Protein AF-A0A662S8I8-F1 (afdb_monomer_lite)

Secondary structure (DSSP, 8-state):
--HHHHHHHHHHHHHSPPPTT-EEEE--TTSSS-EEEEEEEEEEETTTTEEEEEEEESSSTT-EEEEEGGGEEE--GGGGGSSSSSS--

Structure (mmCIF, N/CA/C/O backbone):
data_AF-A0A662S8I8-F1
#
_entry.id   AF-A0A662S8I8-F1
#
loop_
_atom_site.group_PDB
_atom_site.id
_atom_site.type_symbol
_atom_site.label_atom_id
_atom_site.label_alt_id
_atom_site.label_comp_id
_atom_site.label_asym_id
_atom_site.label_entity_id
_atom_site.label_seq_id
_atom_site.pdbx_PDB_ins_code
_atom_site.Cartn_x
_atom_site.Cartn_y
_atom_site.Cartn_z
_atom_site.occupancy
_atom_site.B_iso_or_equiv
_atom_site.auth_seq_id
_atom_site.auth_comp_id
_atom_site.auth_asym_id
_atom_site.auth_atom_id
_atom_site.pdbx_PDB_model_num
ATOM 1 N N . MET A 1 1 ? -13.510 21.527 2.365 1.00 56.91 1 MET A N 1
ATOM 2 C CA . MET A 1 1 ? -13.791 20.192 2.940 1.00 56.91 1 MET A CA 1
ATOM 3 C C . MET A 1 1 ? -14.253 20.337 4.381 1.00 56.91 1 MET A C 1
ATOM 5 O O . MET A 1 1 ? -13.507 20.889 5.193 1.00 56.91 1 MET A O 1
ATOM 9 N N . ARG A 1 2 ? -15.483 19.910 4.683 1.00 68.62 2 ARG A N 1
ATOM 10 C CA . ARG A 1 2 ? -16.069 20.002 6.034 1.00 68.62 2 ARG A CA 1
ATOM 11 C C . ARG A 1 2 ? -15.411 18.972 6.962 1.00 68.62 2 ARG A C 1
ATOM 13 O O . ARG A 1 2 ? -14.785 18.016 6.508 1.00 68.62 2 ARG A O 1
ATOM 20 N N . LYS A 1 3 ? -15.498 19.191 8.276 1.00 67.44 3 LYS A N 1
ATOM 21 C CA . LYS A 1 3 ? -14.824 18.369 9.302 1.00 67.44 3 LYS A CA 1
ATOM 22 C C . LYS A 1 3 ? -15.258 16.892 9.242 1.00 67.44 3 LYS A C 1
ATOM 24 O O . LYS A 1 3 ? -14.413 16.013 9.369 1.00 67.44 3 LYS A O 1
ATOM 29 N N . GLU A 1 4 ? -16.530 16.651 8.932 1.00 67.50 4 GLU A N 1
ATOM 30 C CA . GLU A 1 4 ? -17.139 15.318 8.809 1.00 67.50 4 GLU A CA 1
ATOM 31 C C . GLU A 1 4 ? -16.621 14.529 7.594 1.00 67.50 4 GLU A C 1
ATOM 33 O O . GLU A 1 4 ? -16.283 13.357 7.723 1.00 67.50 4 GLU A O 1
ATOM 38 N N . GLU A 1 5 ? -16.437 15.168 6.431 1.00 59.56 5 GLU A N 1
ATOM 39 C CA . GLU A 1 5 ? -15.878 14.511 5.232 1.00 59.56 5 GLU A CA 1
ATOM 40 C C . GLU A 1 5 ? -14.456 13.990 5.475 1.00 59.56 5 GLU A C 1
ATOM 42 O O . GLU A 1 5 ? -14.082 12.919 4.997 1.00 59.56 5 GLU A O 1
ATOM 47 N N . LYS A 1 6 ? -13.654 14.724 6.260 1.00 60.59 6 LYS A N 1
ATOM 48 C CA . LYS A 1 6 ? -12.304 14.291 6.656 1.00 60.59 6 LYS A CA 1
ATOM 49 C C . LYS A 1 6 ? -12.337 13.048 7.540 1.00 60.59 6 LYS A C 1
ATOM 51 O O . LYS A 1 6 ? -11.448 12.207 7.424 1.00 60.59 6 LYS A O 1
ATOM 56 N N . GLU A 1 7 ? -13.314 12.938 8.435 1.00 64.38 7 GLU A N 1
ATOM 57 C CA . GLU A 1 7 ? -13.459 11.773 9.311 1.00 64.38 7 GLU A CA 1
ATOM 58 C C . GLU A 1 7 ? -13.990 10.558 8.562 1.00 64.38 7 GLU A C 1
ATOM 60 O O . GLU A 1 7 ? -13.445 9.471 8.742 1.00 64.38 7 GLU A O 1
ATOM 65 N N . VAL A 1 8 ? -14.958 10.745 7.662 1.00 61.69 8 VAL A N 1
ATOM 66 C CA . VAL A 1 8 ? -15.473 9.675 6.798 1.00 61.69 8 VAL A CA 1
ATOM 67 C C . VAL A 1 8 ? -14.381 9.159 5.861 1.00 61.69 8 VAL A C 1
ATOM 69 O O . VAL A 1 8 ? -14.174 7.950 5.806 1.00 61.69 8 VAL A O 1
ATOM 72 N N . LYS A 1 9 ? -13.600 10.039 5.215 1.00 60.16 9 LYS A N 1
ATOM 73 C CA . LYS A 1 9 ? -12.457 9.634 4.372 1.00 60.16 9 LYS A CA 1
ATOM 74 C C . LYS A 1 9 ? -11.428 8.829 5.180 1.00 60.16 9 LYS A C 1
ATOM 76 O O . LYS A 1 9 ? -11.050 7.736 4.780 1.00 60.16 9 LYS A O 1
ATOM 81 N N . ARG A 1 10 ? -11.090 9.281 6.396 1.00 60.38 10 ARG A N 1
ATOM 82 C CA . ARG A 1 10 ? -10.205 8.544 7.324 1.00 60.38 10 ARG A CA 1
ATOM 83 C C . ARG A 1 10 ? -10.776 7.205 7.801 1.00 60.38 10 ARG A C 1
ATOM 85 O O . ARG A 1 10 ? -10.003 6.307 8.133 1.00 60.38 10 ARG A O 1
ATOM 92 N N . LEU A 1 11 ? -12.095 7.087 7.932 1.00 61.34 11 LEU A N 1
ATOM 93 C CA . LEU A 1 11 ? -12.781 5.849 8.311 1.00 61.34 11 LEU A CA 1
ATOM 94 C C . LEU A 1 11 ? -12.802 4.859 7.149 1.00 61.34 11 LEU A C 1
ATOM 96 O O . LEU A 1 11 ? -12.490 3.691 7.359 1.00 61.34 11 LEU A O 1
ATOM 100 N N . ILE A 1 12 ? -13.077 5.333 5.935 1.00 62.16 12 ILE A N 1
ATOM 101 C CA . ILE A 1 12 ? -12.983 4.553 4.699 1.00 62.16 12 ILE A CA 1
ATOM 102 C C . ILE A 1 12 ? -11.554 4.025 4.524 1.00 62.16 12 ILE A C 1
ATOM 104 O O . ILE A 1 12 ? -11.384 2.820 4.371 1.00 62.16 12 ILE A O 1
ATOM 108 N N . ASP A 1 13 ? -10.537 4.872 4.708 1.00 58.56 13 ASP A N 1
ATOM 109 C CA . ASP A 1 13 ? -9.118 4.483 4.641 1.00 58.56 13 ASP A CA 1
ATOM 110 C C . ASP A 1 13 ? -8.722 3.419 5.684 1.00 58.56 13 ASP A C 1
ATOM 112 O O . ASP A 1 13 ? -7.762 2.664 5.500 1.00 58.56 13 ASP A O 1
ATOM 116 N N . LYS A 1 14 ? -9.437 3.358 6.815 1.00 61.44 14 LYS A N 1
ATOM 117 C CA . LYS A 1 14 ? -9.220 2.351 7.867 1.00 61.44 14 LYS A CA 1
ATOM 118 C C . LYS A 1 14 ? -9.996 1.059 7.625 1.00 61.44 14 LYS A C 1
ATOM 120 O O . LYS A 1 14 ? -9.520 -0.001 8.030 1.00 61.44 14 LYS A O 1
ATOM 125 N N . LEU A 1 15 ? -11.187 1.144 7.038 1.00 64.69 15 LEU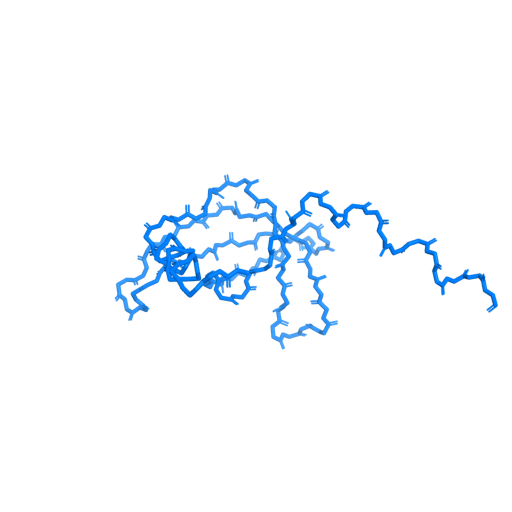 A N 1
ATOM 126 C CA . LEU A 1 15 ? -12.135 0.032 6.958 1.00 64.69 15 LEU A CA 1
ATOM 127 C C . LEU A 1 15 ? -12.076 -0.702 5.617 1.00 64.69 15 LEU A C 1
ATOM 129 O O . LEU A 1 15 ? -12.198 -1.927 5.607 1.00 64.69 15 LEU A O 1
ATOM 133 N N . LEU A 1 16 ? -11.849 0.006 4.509 1.00 74.69 16 LEU A N 1
ATOM 134 C CA . LEU A 1 16 ? -11.851 -0.578 3.172 1.00 74.69 16 LEU A CA 1
ATOM 135 C C . LEU A 1 16 ? -10.424 -0.694 2.622 1.00 74.69 16 LEU A C 1
ATOM 137 O O . LEU A 1 16 ? -9.739 0.316 2.456 1.00 74.69 16 LEU A O 1
ATOM 141 N N . PRO A 1 17 ? -9.944 -1.916 2.333 1.00 83.69 17 PRO A N 1
ATOM 142 C CA . PRO A 1 17 ? -8.638 -2.084 1.725 1.00 83.69 17 PRO A CA 1
ATOM 143 C C . PRO A 1 17 ? -8.624 -1.557 0.290 1.00 83.69 17 PRO A C 1
ATOM 145 O O . PRO A 1 17 ? -9.549 -1.823 -0.483 1.00 83.69 17 PRO A O 1
ATOM 148 N N . LEU A 1 18 ? -7.520 -0.924 -0.105 1.00 84.19 18 LEU A N 1
ATOM 149 C CA . LEU A 1 18 ? -7.280 -0.540 -1.497 1.00 84.19 18 LEU A CA 1
ATOM 150 C C . LEU A 1 18 ? -7.203 -1.775 -2.402 1.00 84.19 18 LEU A C 1
ATOM 152 O O . LEU A 1 18 ? -6.632 -2.791 -1.978 1.00 84.19 18 LEU A O 1
AT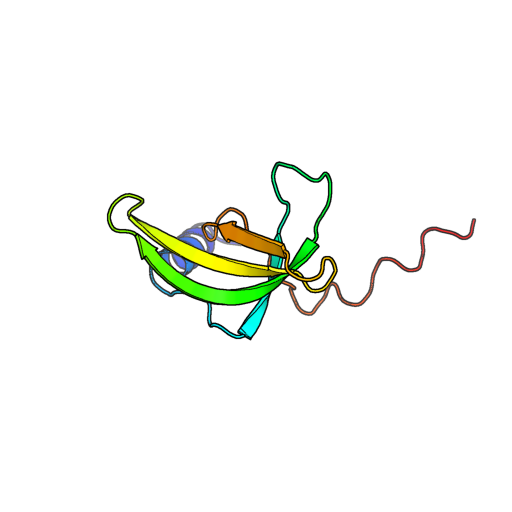OM 156 N N . PRO A 1 19 ? -7.801 -1.744 -3.604 1.00 87.19 19 PRO A N 1
ATOM 157 C CA . PRO A 1 19 ? -7.818 -2.891 -4.501 1.00 87.19 19 PRO A CA 1
ATOM 158 C C . PRO A 1 19 ? -6.412 -3.246 -4.999 1.00 87.19 19 PRO A C 1
ATOM 160 O O . PRO A 1 19 ? -5.561 -2.382 -5.196 1.00 87.19 19 PRO A O 1
ATOM 163 N N . VAL A 1 20 ? -6.181 -4.545 -5.197 1.00 90.12 20 VAL A N 1
ATOM 164 C CA . VAL A 1 20 ? -5.029 -5.037 -5.968 1.00 90.12 20 VAL A CA 1
ATOM 165 C C . VAL A 1 20 ? -5.220 -4.592 -7.421 1.00 90.12 20 VAL A C 1
ATOM 167 O O . VAL A 1 20 ? -6.352 -4.597 -7.903 1.00 90.12 20 VAL A O 1
ATOM 170 N N . GLY A 1 21 ? -4.146 -4.177 -8.087 1.00 89.44 21 GLY A N 1
ATOM 171 C CA . GLY A 1 21 ? -4.186 -3.569 -9.420 1.00 89.44 21 GLY A CA 1
ATOM 172 C C . GLY A 1 21 ? -4.282 -2.042 -9.421 1.00 89.44 21 GLY A C 1
ATOM 173 O O . GLY A 1 21 ? -4.195 -1.423 -10.474 1.00 89.44 21 GLY A O 1
ATOM 174 N N . MET A 1 22 ? -4.466 -1.409 -8.257 1.00 88.06 22 MET A N 1
ATOM 175 C CA . MET A 1 22 ? -4.487 0.051 -8.166 1.00 88.06 22 MET A CA 1
ATOM 176 C C . MET A 1 22 ? -3.076 0.627 -8.298 1.00 88.06 22 MET A C 1
ATOM 178 O O . MET A 1 22 ? -2.162 0.217 -7.575 1.00 88.06 22 MET A O 1
ATOM 182 N N . GLU A 1 23 ? -2.934 1.616 -9.179 1.00 90.00 23 GLU A N 1
ATOM 183 C CA . GLU A 1 23 ? -1.717 2.412 -9.314 1.00 90.00 23 GLU A CA 1
ATOM 184 C C . GLU A 1 23 ? -1.622 3.471 -8.219 1.00 90.00 23 GLU A C 1
ATOM 186 O O . GLU A 1 23 ? -2.602 4.132 -7.865 1.00 90.00 23 GLU A O 1
ATOM 191 N N . VAL A 1 24 ? -0.418 3.635 -7.682 1.00 86.62 24 VAL A N 1
ATOM 192 C CA . VAL A 1 24 ? -0.133 4.529 -6.567 1.00 86.62 24 VAL A CA 1
ATOM 193 C C . VAL A 1 24 ? 1.255 5.147 -6.691 1.00 86.62 24 VAL A C 1
ATOM 195 O O . VAL A 1 24 ? 2.156 4.574 -7.304 1.00 86.62 24 VAL A O 1
ATOM 198 N N . TYR A 1 25 ? 1.446 6.287 -6.034 1.00 87.25 25 TYR A N 1
ATOM 199 C CA . TYR A 1 25 ? 2.761 6.854 -5.776 1.00 87.25 25 TYR A CA 1
ATOM 200 C C . TYR A 1 25 ? 3.153 6.635 -4.322 1.00 87.25 25 TYR A C 1
ATOM 202 O O . TYR A 1 25 ? 2.374 6.867 -3.395 1.00 87.25 25 TYR A O 1
ATOM 210 N N . VAL A 1 26 ? 4.390 6.204 -4.116 1.00 84.31 26 VAL A N 1
ATOM 211 C CA . VAL A 1 26 ? 4.960 5.994 -2.786 1.00 84.31 26 VAL A CA 1
ATOM 212 C C . VAL A 1 26 ? 6.280 6.731 -2.719 1.00 84.31 26 VAL A C 1
ATOM 214 O O . VAL A 1 26 ? 7.075 6.648 -3.648 1.00 84.31 26 VAL A O 1
ATOM 217 N N . GLU A 1 27 ? 6.518 7.420 -1.613 1.00 85.06 27 GLU A N 1
ATOM 218 C CA . GLU A 1 27 ? 7.819 7.990 -1.274 1.00 85.06 27 GLU A CA 1
ATOM 219 C C . GLU A 1 27 ? 8.514 7.018 -0.307 1.00 85.06 27 GLU A C 1
ATOM 221 O O . GLU A 1 27 ? 8.096 6.889 0.850 1.00 85.06 27 GLU A O 1
ATOM 226 N N . PRO A 1 28 ? 9.487 6.214 -0.770 1.00 77.50 28 PRO A N 1
ATOM 227 C CA . PRO A 1 28 ? 10.177 5.263 0.087 1.00 77.50 28 PRO A CA 1
ATOM 228 C C . PRO A 1 28 ? 11.214 5.972 0.962 1.00 77.50 28 PRO A C 1
ATOM 230 O O . PRO A 1 28 ? 11.943 6.827 0.486 1.00 77.50 28 PRO A O 1
ATOM 233 N N . ASP A 1 29 ? 11.396 5.532 2.209 1.00 79.25 29 ASP A N 1
ATOM 234 C CA . ASP A 1 29 ? 12.319 6.197 3.152 1.00 79.25 29 ASP A CA 1
ATOM 235 C C . ASP A 1 29 ? 13.796 6.216 2.696 1.00 79.25 29 ASP A C 1
ATOM 237 O O . ASP A 1 29 ? 14.596 6.993 3.208 1.00 79.25 29 ASP A O 1
ATOM 241 N N . PHE A 1 30 ? 14.177 5.345 1.757 1.00 77.50 30 PHE A N 1
ATOM 242 C CA . PHE A 1 30 ? 15.542 5.231 1.228 1.00 77.50 30 PHE A CA 1
ATOM 243 C C . PHE A 1 30 ? 15.759 6.024 -0.073 1.00 77.50 30 PHE A C 1
ATOM 245 O O . PHE A 1 30 ? 16.862 5.998 -0.617 1.00 77.50 30 PHE A O 1
ATOM 252 N N . PHE A 1 31 ? 14.727 6.689 -0.601 1.00 74.19 31 PHE A N 1
ATOM 253 C CA . PHE A 1 31 ? 14.791 7.419 -1.862 1.00 74.19 31 PHE A CA 1
ATOM 254 C C . PHE A 1 31 ? 14.068 8.761 -1.736 1.00 74.19 31 PHE A C 1
ATOM 256 O O . PHE A 1 31 ? 12.898 8.815 -1.374 1.00 74.19 31 PHE A O 1
ATOM 263 N N . GLN A 1 32 ? 14.756 9.855 -2.062 1.00 79.31 32 GLN A N 1
ATOM 264 C CA . GLN A 1 32 ? 14.121 11.169 -2.139 1.00 79.31 32 GLN A CA 1
ATOM 265 C C . GLN A 1 32 ? 13.375 11.293 -3.467 1.00 79.31 32 GLN A C 1
ATOM 267 O O . GLN A 1 32 ? 13.953 11.658 -4.488 1.00 79.31 32 GLN A O 1
ATOM 272 N N . GLY A 1 33 ? 12.086 10.964 -3.446 1.00 82.38 33 GLY A N 1
ATOM 273 C CA . GLY A 1 33 ? 11.206 11.108 -4.596 1.00 82.38 33 GLY A CA 1
ATOM 274 C C . GLY A 1 33 ? 10.022 10.150 -4.568 1.00 82.38 33 GLY A C 1
ATOM 275 O O . GLY A 1 33 ? 9.991 9.164 -3.832 1.00 82.38 33 GLY A O 1
ATOM 276 N N . TRP A 1 34 ? 9.038 10.452 -5.409 1.00 85.12 34 TRP A N 1
ATOM 277 C CA . TRP A 1 34 ? 7.867 9.607 -5.595 1.00 85.12 34 TRP A CA 1
ATOM 278 C C . TRP A 1 34 ? 8.166 8.553 -6.648 1.00 85.12 34 TRP A C 1
ATOM 280 O O . TRP A 1 34 ? 8.549 8.882 -7.768 1.00 85.12 34 TRP A O 1
ATOM 290 N N . LEU A 1 35 ? 7.962 7.292 -6.287 1.00 86.88 35 LEU A N 1
ATOM 291 C CA . LEU A 1 35 ? 8.038 6.174 -7.212 1.00 86.88 35 LEU A CA 1
ATOM 292 C C . LEU A 1 35 ? 6.632 5.690 -7.537 1.00 86.88 35 LEU A C 1
ATOM 294 O O . LEU A 1 35 ? 5.798 5.539 -6.634 1.00 86.88 35 LEU A O 1
ATOM 298 N N . ARG A 1 36 ? 6.383 5.425 -8.820 1.00 89.69 36 ARG A N 1
ATOM 299 C CA . ARG A 1 36 ? 5.124 4.835 -9.265 1.00 89.69 36 ARG A CA 1
ATOM 300 C C . ARG A 1 36 ? 5.157 3.330 -9.038 1.00 89.69 36 ARG A C 1
ATOM 302 O O . ARG A 1 36 ? 6.145 2.652 -9.330 1.00 89.69 36 ARG A O 1
ATOM 309 N N . GLY A 1 37 ? 4.062 2.792 -8.522 1.00 90.56 37 GLY A N 1
ATOM 310 C CA . GLY A 1 37 ? 3.910 1.358 -8.349 1.00 90.56 37 GLY A CA 1
ATOM 311 C C . GLY A 1 37 ? 2.465 0.898 -8.372 1.00 90.56 37 GLY A C 1
ATOM 312 O O . GLY A 1 37 ? 1.529 1.690 -8.353 1.00 90.56 37 GLY A O 1
ATOM 313 N N . GLU A 1 38 ? 2.303 -0.416 -8.393 1.00 91.38 38 GLU A N 1
ATOM 314 C CA . GLU A 1 38 ? 1.013 -1.091 -8.407 1.00 91.38 38 GLU A CA 1
ATOM 315 C C . GLU A 1 38 ? 0.863 -1.946 -7.149 1.00 91.38 38 GLU A C 1
ATOM 317 O O . GLU A 1 38 ? 1.790 -2.656 -6.733 1.00 91.38 38 GLU A O 1
ATOM 322 N N . ILE A 1 39 ? -0.316 -1.897 -6.528 1.00 92.00 39 ILE A N 1
ATOM 323 C CA . ILE A 1 39 ? -0.646 -2.785 -5.413 1.00 92.00 39 ILE A CA 1
ATOM 324 C C . ILE A 1 39 ? -0.784 -4.210 -5.950 1.00 92.00 39 ILE A C 1
ATOM 326 O O . ILE A 1 39 ? -1.767 -4.543 -6.601 1.00 92.00 39 ILE A O 1
ATOM 330 N N . THR A 1 40 ? 0.160 -5.079 -5.600 1.00 94.00 40 THR A N 1
ATOM 331 C CA . THR A 1 40 ? 0.172 -6.497 -6.010 1.00 94.00 40 THR A CA 1
ATOM 332 C C . THR A 1 40 ? -0.361 -7.433 -4.928 1.00 94.00 40 THR A C 1
ATOM 334 O O . THR A 1 40 ? -0.638 -8.603 -5.180 1.00 94.00 40 THR A O 1
ATOM 337 N N . GLY A 1 41 ? -0.525 -6.940 -3.699 1.00 92.50 41 GLY A N 1
ATOM 338 C CA . GLY A 1 41 ? -1.072 -7.723 -2.599 1.00 92.50 41 GLY A CA 1
ATOM 339 C C . GLY A 1 41 ? -1.471 -6.860 -1.412 1.00 92.50 41 GLY A C 1
ATOM 340 O O . GLY A 1 41 ? -0.967 -5.752 -1.232 1.00 92.50 41 GLY A O 1
ATOM 341 N N . ARG A 1 42 ? -2.379 -7.378 -0.583 1.00 92.25 42 ARG A N 1
ATOM 342 C CA . ARG A 1 42 ? -2.865 -6.688 0.616 1.00 92.25 42 ARG A CA 1
ATOM 343 C C . ARG A 1 42 ? -3.253 -7.669 1.716 1.00 92.25 42 ARG A C 1
ATOM 345 O O . ARG A 1 42 ? -3.814 -8.723 1.429 1.00 92.25 42 ARG A O 1
ATOM 352 N N . TRP A 1 43 ? -2.992 -7.316 2.970 1.00 91.62 43 TRP A N 1
ATOM 353 C CA . TRP A 1 43 ? -3.431 -8.086 4.136 1.00 91.62 43 TRP A CA 1
ATOM 354 C C . TRP A 1 43 ? -3.652 -7.181 5.345 1.00 91.62 43 TRP A C 1
ATOM 356 O O . TRP A 1 43 ? -3.013 -6.139 5.493 1.00 91.62 43 TRP A O 1
ATOM 366 N N . PHE A 1 44 ? -4.560 -7.577 6.233 1.00 88.50 44 PHE A N 1
ATOM 367 C CA . PHE A 1 44 ? -4.795 -6.843 7.470 1.00 88.50 44 PHE A CA 1
ATOM 368 C C . PHE A 1 44 ? -3.835 -7.327 8.557 1.00 88.50 44 PHE A C 1
ATOM 370 O O . PHE A 1 44 ? -3.818 -8.508 8.909 1.00 88.50 44 PHE A O 1
ATOM 377 N N . SER A 1 45 ? -3.049 -6.417 9.131 1.00 86.56 45 SER A N 1
ATOM 378 C CA . SER A 1 45 ? -2.201 -6.743 10.272 1.00 86.56 45 SER A CA 1
ATOM 379 C C . SER A 1 45 ? -2.910 -6.440 11.582 1.00 86.56 45 SER A C 1
ATOM 381 O O . SER A 1 45 ? -3.125 -5.280 11.937 1.00 86.56 45 SER A O 1
ATOM 383 N N . LYS A 1 46 ? -3.189 -7.491 12.361 1.00 84.94 46 LYS A N 1
ATOM 384 C CA . LYS A 1 46 ? -3.743 -7.358 13.718 1.00 84.94 46 LYS A CA 1
ATOM 385 C C . LYS A 1 46 ? -2.819 -6.566 14.651 1.00 84.94 46 LYS A C 1
ATOM 387 O O . LYS A 1 46 ? -3.311 -5.798 15.470 1.00 84.94 46 LYS A O 1
ATOM 392 N N . ARG A 1 47 ? -1.495 -6.711 14.496 1.00 86.62 47 ARG A N 1
ATOM 393 C CA . ARG A 1 47 ? -0.480 -6.009 15.306 1.00 86.62 47 ARG A CA 1
ATOM 394 C C . ARG A 1 47 ? -0.543 -4.496 15.109 1.00 86.62 47 ARG A C 1
ATOM 396 O O . ARG A 1 47 ? -0.510 -3.754 16.081 1.00 86.62 47 ARG A O 1
ATOM 403 N N . TRP A 1 48 ? -0.652 -4.054 13.858 1.00 80.94 48 TRP A N 1
ATOM 404 C CA . TRP A 1 48 ? -0.673 -2.631 13.505 1.00 80.94 48 TRP A CA 1
ATOM 405 C C . TRP A 1 48 ? -2.089 -2.051 13.418 1.00 80.94 48 TRP A C 1
ATOM 407 O O . TRP A 1 48 ? -2.240 -0.847 13.228 1.00 80.94 48 TRP A O 1
ATOM 417 N N . LYS A 1 49 ? -3.119 -2.902 13.551 1.00 82.38 49 LYS A N 1
ATOM 418 C CA . LYS A 1 49 ? -4.538 -2.573 13.338 1.00 82.38 49 LYS A CA 1
ATOM 419 C C . LYS A 1 49 ? -4.747 -1.787 12.036 1.00 82.38 49 LYS A C 1
ATOM 421 O O . LYS A 1 49 ? -5.464 -0.790 12.010 1.00 82.38 49 LYS A O 1
ATOM 426 N N . ALA A 1 50 ? -4.068 -2.221 10.976 1.00 82.75 50 ALA A N 1
ATOM 427 C CA . ALA A 1 50 ? -4.015 -1.519 9.702 1.00 82.75 50 ALA A CA 1
ATOM 428 C C . ALA A 1 50 ? -3.857 -2.491 8.531 1.00 82.75 50 ALA A C 1
ATOM 430 O O . ALA A 1 50 ? -3.264 -3.567 8.666 1.00 82.75 50 ALA A O 1
ATOM 431 N N . TRP A 1 51 ? -4.350 -2.068 7.368 1.00 86.31 51 TRP A N 1
ATOM 432 C CA . TRP A 1 51 ? -4.057 -2.715 6.098 1.00 86.31 51 TRP A CA 1
ATOM 433 C C . TRP A 1 51 ? -2.614 -2.453 5.681 1.00 86.31 51 TRP A C 1
ATOM 435 O O . TRP A 1 51 ? -2.113 -1.328 5.758 1.00 86.31 51 TRP A O 1
ATOM 445 N N . ILE A 1 52 ? -1.963 -3.528 5.258 1.00 89.06 52 ILE A N 1
ATOM 446 C CA . ILE A 1 52 ? -0.613 -3.546 4.727 1.00 89.06 52 ILE A CA 1
ATOM 447 C C . ILE A 1 52 ? -0.701 -3.928 3.254 1.00 89.06 52 ILE A C 1
ATOM 449 O O . ILE A 1 52 ? -1.398 -4.878 2.897 1.00 89.06 52 ILE A O 1
ATOM 453 N N . TYR A 1 53 ? 0.023 -3.192 2.424 1.00 90.38 53 TYR A N 1
ATOM 454 C CA . TYR A 1 53 ? 0.042 -3.332 0.978 1.00 90.38 53 TYR A CA 1
ATOM 455 C C . TYR A 1 53 ? 1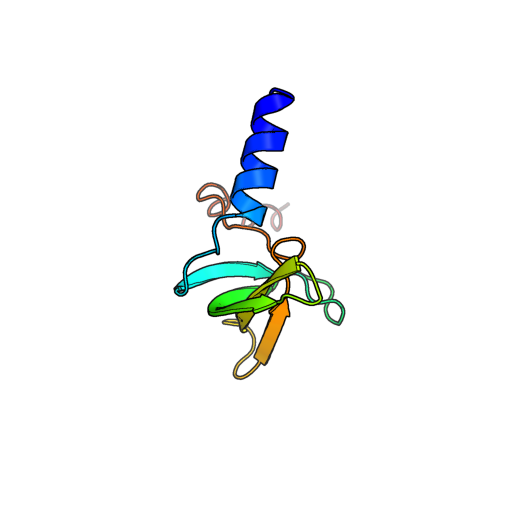.442 -3.705 0.512 1.00 90.38 53 TYR A C 1
ATOM 457 O O . TYR A 1 53 ? 2.419 -3.119 0.981 1.00 90.38 53 TYR A O 1
ATOM 465 N N . ARG A 1 54 ? 1.526 -4.662 -0.414 1.00 92.62 54 ARG A N 1
ATOM 466 C CA . ARG A 1 54 ? 2.720 -4.944 -1.212 1.00 92.62 54 ARG A CA 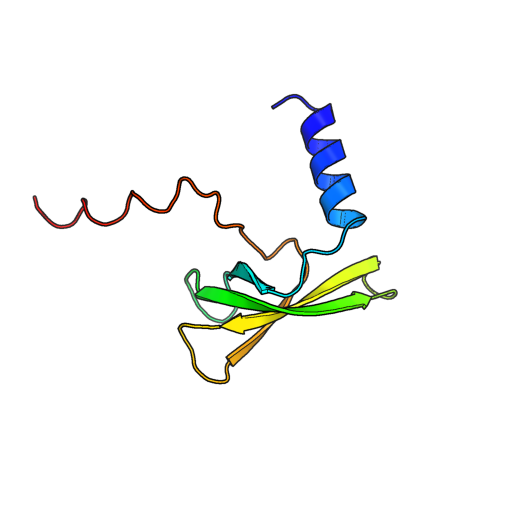1
ATOM 467 C C . ARG A 1 54 ? 2.603 -4.175 -2.519 1.00 92.62 54 ARG A C 1
ATOM 469 O O . ARG A 1 54 ? 1.613 -4.335 -3.229 1.00 92.62 54 ARG A O 1
ATOM 476 N N . ILE A 1 55 ? 3.612 -3.371 -2.824 1.00 91.62 55 ILE A N 1
ATOM 477 C CA . ILE A 1 55 ? 3.610 -2.458 -3.968 1.00 91.62 55 ILE A CA 1
ATOM 478 C C . ILE A 1 55 ? 4.817 -2.789 -4.829 1.00 91.62 55 ILE A C 1
ATOM 480 O O . ILE A 1 55 ? 5.932 -2.730 -4.323 1.00 91.62 55 ILE A O 1
ATOM 484 N N . SER A 1 56 ? 4.591 -3.169 -6.085 1.00 92.38 56 SER A N 1
ATOM 485 C CA . SER A 1 56 ? 5.655 -3.391 -7.069 1.00 92.38 56 SER A CA 1
ATOM 486 C C . SER A 1 56 ? 5.899 -2.097 -7.827 1.00 92.38 56 SER A C 1
ATOM 488 O O . SER A 1 56 ? 4.942 -1.512 -8.326 1.00 92.38 56 SER A O 1
ATOM 490 N N . PHE A 1 57 ? 7.145 -1.643 -7.914 1.00 90.31 57 PHE A N 1
ATOM 491 C CA . PHE A 1 57 ? 7.457 -0.395 -8.607 1.00 90.31 57 PHE A CA 1
ATOM 492 C C . PHE A 1 57 ? 7.643 -0.628 -10.103 1.00 90.31 57 PHE A C 1
ATOM 494 O O . PHE A 1 57 ? 8.308 -1.580 -10.509 1.00 90.31 57 PHE A O 1
ATOM 501 N N . THR A 1 58 ? 7.052 0.243 -10.920 1.00 85.12 58 THR A N 1
ATOM 502 C CA . THR A 1 58 ? 7.191 0.190 -12.384 1.00 85.12 58 THR A CA 1
ATOM 503 C C . THR A 1 58 ? 8.553 0.700 -12.830 1.00 85.12 58 THR A C 1
ATOM 505 O O . THR A 1 58 ? 9.120 0.196 -13.795 1.00 85.12 58 THR A O 1
ATOM 508 N N . ASP A 1 59 ? 9.094 1.666 -12.089 1.00 80.38 59 ASP A N 1
ATOM 509 C CA . ASP A 1 59 ? 10.313 2.390 -12.459 1.00 80.38 59 ASP A CA 1
ATOM 510 C C . ASP A 1 59 ? 11.586 1.652 -12.008 1.00 80.38 59 ASP A C 1
ATOM 512 O O . ASP A 1 59 ? 12.682 1.936 -12.485 1.00 80.38 59 ASP A O 1
ATOM 516 N N . ILE A 1 60 ? 11.448 0.685 -11.090 1.00 82.69 60 ILE A N 1
ATOM 517 C CA . ILE A 1 60 ? 12.559 -0.097 -10.538 1.00 82.69 60 ILE A CA 1
ATOM 518 C C . ILE A 1 60 ? 12.215 -1.593 -10.620 1.00 82.69 60 ILE A C 1
ATOM 520 O O . ILE A 1 60 ? 11.485 -2.110 -9.766 1.00 82.69 60 ILE A O 1
ATOM 524 N N . PRO A 1 61 ? 12.752 -2.317 -11.619 1.00 76.56 61 PRO A N 1
ATOM 525 C CA . PRO A 1 61 ? 12.478 -3.737 -11.805 1.00 76.56 61 PRO A CA 1
ATOM 526 C C . PRO A 1 61 ? 12.809 -4.564 -10.558 1.00 7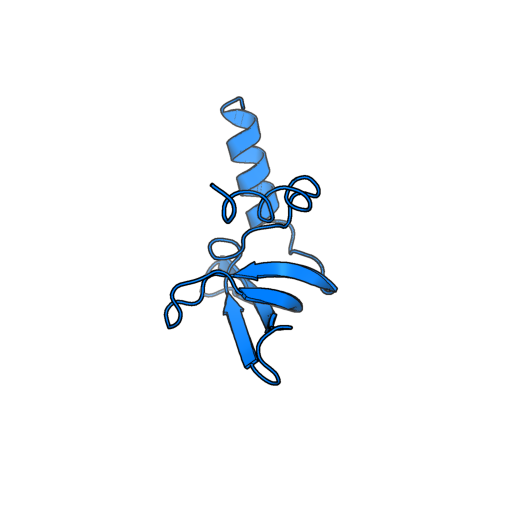6.56 61 PRO A C 1
ATOM 528 O O . PRO A 1 61 ? 13.842 -4.363 -9.920 1.00 76.56 61 PRO A O 1
ATOM 531 N N . ASN A 1 62 ? 11.949 -5.535 -10.235 1.00 77.44 62 ASN A N 1
ATOM 532 C CA . ASN A 1 62 ? 12.070 -6.441 -9.080 1.00 77.44 62 ASN A CA 1
ATOM 533 C C . ASN A 1 62 ? 12.066 -5.767 -7.700 1.00 77.44 62 ASN A C 1
ATOM 535 O O . ASN A 1 62 ? 12.282 -6.441 -6.689 1.00 77.44 62 ASN A O 1
ATOM 539 N N . PHE A 1 63 ? 11.795 -4.466 -7.629 1.00 81.69 63 PHE A N 1
ATOM 540 C CA . PHE A 1 63 ? 11.731 -3.756 -6.368 1.00 81.69 63 PHE A CA 1
ATOM 541 C C . PHE A 1 63 ? 10.281 -3.634 -5.893 1.00 81.69 63 PHE A C 1
ATOM 543 O O . PHE A 1 63 ? 9.379 -3.262 -6.646 1.00 81.69 63 PHE A O 1
ATOM 550 N N . PHE A 1 64 ? 10.045 -3.953 -4.620 1.00 84.44 64 PHE A N 1
ATOM 551 C CA . PHE A 1 64 ? 8.743 -3.785 -3.989 1.00 84.44 64 PHE A CA 1
ATOM 552 C C . PHE A 1 64 ? 8.889 -3.221 -2.581 1.00 84.44 64 PHE A C 1
ATOM 554 O O . PHE A 1 64 ? 9.883 -3.466 -1.898 1.00 84.44 64 PHE A O 1
ATOM 561 N N . CYS A 1 65 ? 7.872 -2.504 -2.111 1.00 84.06 65 CYS A N 1
ATOM 562 C CA . CYS A 1 65 ? 7.790 -2.090 -0.716 1.00 84.06 65 CYS A CA 1
ATOM 563 C C . CYS A 1 65 ? 6.537 -2.641 -0.040 1.00 84.06 65 CYS A C 1
ATOM 565 O O . CYS A 1 65 ? 5.572 -3.070 -0.677 1.00 84.06 65 CYS A O 1
ATOM 567 N N . ILE A 1 66 ? 6.587 -2.641 1.290 1.00 84.56 66 ILE A N 1
ATOM 568 C CA . ILE A 1 66 ? 5.462 -2.975 2.153 1.00 84.56 66 ILE A CA 1
ATOM 569 C C . ILE A 1 66 ? 5.096 -1.721 2.940 1.00 84.56 66 ILE A C 1
ATOM 571 O O . ILE A 1 66 ? 5.934 -1.180 3.670 1.00 84.56 66 ILE A O 1
ATOM 575 N N . ARG A 1 67 ? 3.867 -1.228 2.777 1.00 79.75 67 ARG A N 1
ATOM 576 C CA . ARG A 1 67 ? 3.430 0.046 3.368 1.00 79.75 67 ARG A CA 1
ATOM 577 C C . ARG A 1 67 ? 1.999 -0.014 3.886 1.00 79.75 67 ARG A C 1
ATOM 579 O O . ARG A 1 67 ? 1.201 -0.854 3.486 1.00 79.75 67 ARG A O 1
ATOM 586 N N . THR A 1 68 ? 1.693 0.890 4.812 1.00 83.06 68 THR A N 1
ATOM 587 C CA . THR A 1 68 ? 0.309 1.194 5.203 1.00 83.06 68 THR A CA 1
ATOM 588 C C . THR A 1 68 ? -0.215 2.342 4.343 1.00 83.06 68 THR A C 1
ATOM 590 O O . THR A 1 68 ? 0.579 3.064 3.742 1.00 83.06 68 THR A O 1
ATOM 593 N N . ILE A 1 69 ? -1.534 2.560 4.333 1.00 75.25 69 ILE A N 1
ATOM 594 C CA . ILE A 1 69 ? -2.174 3.603 3.509 1.00 75.25 69 ILE A CA 1
ATOM 595 C C . ILE A 1 69 ? -1.611 5.015 3.738 1.00 75.25 69 ILE A C 1
ATOM 597 O O . ILE A 1 69 ? -1.615 5.835 2.832 1.00 75.25 69 ILE A O 1
ATOM 601 N N . LYS A 1 70 ? -1.052 5.293 4.925 1.00 72.00 70 LYS A N 1
ATOM 602 C CA . LYS A 1 70 ? -0.460 6.598 5.257 1.00 72.00 70 LYS A CA 1
ATOM 603 C C . LYS A 1 70 ? 0.742 6.980 4.386 1.00 72.00 70 LYS A C 1
ATOM 605 O O . LYS A 1 70 ? 1.057 8.159 4.318 1.00 72.00 70 LYS A O 1
ATOM 610 N N . GLY A 1 71 ? 1.424 6.003 3.790 1.00 67.44 71 GLY A N 1
ATOM 611 C CA . GLY A 1 71 ? 2.588 6.231 2.926 1.00 67.44 71 GLY A CA 1
ATOM 612 C C . GLY A 1 71 ? 2.262 6.220 1.434 1.00 67.44 71 GLY A C 1
ATOM 613 O O . GLY A 1 71 ? 3.181 6.168 0.628 1.00 67.44 71 GLY A O 1
ATOM 614 N N . ILE A 1 72 ? 0.980 6.191 1.067 1.00 76.88 72 ILE A N 1
ATOM 615 C CA . ILE A 1 72 ? 0.518 6.042 -0.312 1.00 76.88 72 ILE A CA 1
ATOM 616 C C . ILE A 1 72 ? -0.173 7.342 -0.728 1.00 76.88 72 ILE A C 1
ATOM 618 O O . ILE A 1 72 ? -1.104 7.788 -0.057 1.00 76.88 72 ILE A O 1
ATOM 622 N N . LYS A 1 73 ? 0.268 7.941 -1.837 1.00 77.31 73 LYS A N 1
ATOM 623 C CA . LYS A 1 73 ? -0.479 8.980 -2.548 1.00 77.31 73 LYS A CA 1
ATOM 624 C C . LYS A 1 73 ? -1.170 8.370 -3.756 1.00 77.31 73 LYS A C 1
ATOM 626 O O . LYS A 1 73 ? -0.602 7.545 -4.471 1.00 77.31 73 LYS A O 1
ATOM 631 N N . PHE A 1 74 ? -2.410 8.779 -3.962 1.00 69.31 74 PHE A N 1
ATOM 632 C CA . PHE A 1 74 ? -3.204 8.355 -5.101 1.00 69.31 74 PHE A CA 1
ATOM 633 C C . PHE A 1 74 ? -2.910 9.270 -6.280 1.00 69.31 74 PHE A C 1
ATOM 635 O O . PHE A 1 74 ? -2.746 10.474 -6.096 1.00 69.31 74 PHE A O 1
ATOM 642 N N . LEU A 1 75 ? -2.874 8.690 -7.476 1.00 62.91 75 LEU A N 1
ATOM 643 C CA . LEU A 1 75 ? -3.129 9.444 -8.693 1.00 62.91 75 LEU A CA 1
ATOM 644 C C . LEU A 1 75 ? -4.581 9.927 -8.610 1.00 62.91 75 LEU A C 1
ATOM 646 O O . LEU A 1 75 ? -5.499 9.152 -8.868 1.00 62.91 75 LEU A O 1
ATOM 650 N N . GLU A 1 76 ? -4.807 11.172 -8.195 1.00 53.78 76 GLU A N 1
ATOM 651 C CA . GLU A 1 76 ? -6.040 11.841 -8.604 1.00 53.78 76 GLU A CA 1
ATOM 652 C C . GLU A 1 76 ? -5.910 12.038 -10.124 1.00 53.78 76 GLU A C 1
ATOM 654 O O . GLU A 1 76 ? -4.852 12.437 -10.614 1.00 53.78 76 GLU A O 1
ATOM 659 N N . GLU A 1 77 ? -6.935 11.659 -10.896 1.00 47.31 77 GLU A N 1
ATOM 660 C CA . GLU A 1 77 ? -6.910 11.666 -12.372 1.00 47.31 77 GLU A CA 1
ATOM 661 C C . GLU A 1 77 ? -6.530 13.031 -12.991 1.00 47.31 77 GLU A C 1
ATOM 663 O O . GLU A 1 77 ? -6.237 13.091 -14.185 1.00 47.31 77 GLU A O 1
ATOM 668 N N . GLU A 1 78 ? -6.467 14.101 -12.193 1.00 43.41 78 GLU A N 1
ATOM 669 C CA . GLU A 1 78 ? -6.105 15.460 -12.602 1.00 43.41 78 GLU A CA 1
ATOM 670 C C . GLU A 1 78 ? -4.587 15.748 -12.641 1.00 43.41 78 GLU A C 1
ATOM 672 O O . GLU A 1 78 ? -4.180 16.681 -13.327 1.00 43.41 78 GLU A O 1
ATOM 677 N N . ASP A 1 79 ? -3.716 14.918 -12.052 1.00 44.72 79 ASP A N 1
ATOM 678 C CA . ASP A 1 79 ? -2.249 15.132 -12.098 1.00 44.72 79 ASP A CA 1
ATOM 679 C C . ASP A 1 79 ? -1.573 14.560 -13.365 1.00 44.72 79 ASP A C 1
ATOM 681 O O . ASP A 1 79 ? -0.346 14.476 -13.466 1.00 44.72 79 ASP A O 1
ATOM 685 N N . LYS A 1 80 ? -2.350 14.177 -14.388 1.00 47.91 80 LYS A N 1
ATOM 686 C CA . LYS A 1 80 ? -1.809 13.759 -15.697 1.00 47.91 80 LYS A CA 1
ATOM 687 C C . LYS A 1 80 ? -1.283 14.924 -16.548 1.00 47.91 80 LYS A C 1
ATOM 689 O O . LYS A 1 80 ? -0.799 14.675 -17.650 1.00 47.91 80 LYS A O 1
ATOM 694 N N . HIS A 1 81 ? -1.376 16.172 -16.083 1.00 41.66 81 HIS A N 1
ATOM 695 C CA . HIS A 1 81 ? -1.205 17.327 -16.964 1.00 41.66 81 HIS A CA 1
ATOM 696 C C . HIS A 1 81 ? -0.450 18.534 -16.395 1.00 41.66 81 HIS A C 1
ATOM 698 O O . HIS A 1 81 ? -0.688 19.638 -16.862 1.00 41.66 81 HIS A O 1
ATOM 704 N N . GLU A 1 82 ? 0.511 18.390 -15.477 1.00 44.34 82 GLU A N 1
ATOM 705 C CA . GLU A 1 82 ? 1.354 19.554 -15.142 1.00 44.34 82 GLU A CA 1
ATOM 706 C C . GLU A 1 82 ? 2.747 19.197 -14.607 1.00 44.34 82 GLU A C 1
ATOM 708 O O . GLU A 1 82 ? 3.066 19.375 -13.439 1.00 44.34 82 GLU A O 1
ATOM 713 N N . LYS A 1 83 ? 3.621 18.687 -15.486 1.00 42.31 83 LYS A N 1
ATOM 714 C CA . LYS A 1 83 ? 5.084 18.783 -15.294 1.00 42.31 83 LYS A CA 1
ATOM 715 C C . LYS A 1 83 ? 5.886 18.676 -16.597 1.00 42.31 83 LYS A C 1
ATOM 717 O O . LYS A 1 83 ? 6.920 18.027 -16.668 1.00 42.31 83 LYS A O 1
ATOM 722 N N . GLY A 1 84 ? 5.384 19.326 -17.648 1.00 41.53 84 GLY A N 1
ATOM 723 C CA . GLY A 1 84 ? 6.084 19.495 -18.931 1.00 41.53 84 GLY A CA 1
ATOM 724 C C . GLY A 1 84 ? 6.298 20.959 -19.324 1.00 41.53 84 GLY A C 1
ATOM 725 O O . GLY A 1 84 ? 6.476 21.243 -20.504 1.00 41.53 84 GLY A O 1
ATOM 726 N N . ARG A 1 85 ? 6.195 21.907 -18.379 1.00 40.00 85 ARG A N 1
ATOM 727 C CA . ARG A 1 85 ? 6.130 23.346 -18.692 1.00 40.00 85 ARG A CA 1
ATOM 728 C C . 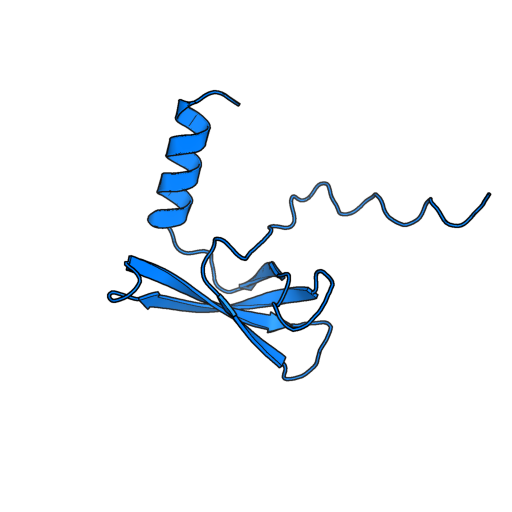ARG A 1 85 ? 6.958 24.260 -17.782 1.00 40.00 85 ARG A C 1
ATOM 730 O O . ARG A 1 85 ? 6.635 25.433 -17.672 1.00 40.00 85 ARG A O 1
ATOM 737 N N . GLU A 1 86 ? 8.023 23.746 -17.167 1.00 43.25 86 GLU A N 1
ATOM 738 C CA . GLU A 1 86 ? 8.973 24.568 -16.388 1.00 43.25 86 GLU A CA 1
ATOM 739 C C . GLU A 1 86 ? 10.446 24.386 -16.803 1.00 43.25 86 GLU A C 1
ATOM 741 O O . GLU A 1 86 ? 11.348 24.766 -16.070 1.00 43.25 86 GLU A O 1
ATOM 746 N N . GLU A 1 87 ? 10.719 23.882 -18.011 1.00 42.97 87 GLU A N 1
ATOM 747 C CA . GLU A 1 87 ? 12.068 23.918 -18.603 1.00 42.97 87 GLU A CA 1
ATOM 748 C C . GLU A 1 87 ? 12.027 24.546 -20.001 1.00 42.97 87 GLU A C 1
ATOM 750 O O . GLU A 1 87 ? 12.325 23.910 -21.006 1.00 42.97 87 GLU A O 1
ATOM 755 N N . SER A 1 88 ? 11.573 25.796 -20.084 1.00 43.94 88 SER A N 1
ATOM 756 C CA . SER A 1 88 ? 11.836 26.707 -21.209 1.00 43.94 88 SER A CA 1
ATOM 757 C C . SER A 1 88 ? 11.445 28.124 -20.797 1.00 43.94 88 SER A C 1
ATOM 759 O O . SER A 1 88 ? 10.344 28.578 -21.102 1.00 43.94 88 SER A O 1
ATOM 761 N N . ASN A 1 89 ? 12.325 28.792 -20.054 1.00 37.47 89 ASN A N 1
ATOM 762 C CA . ASN A 1 89 ? 12.508 30.244 -20.105 1.00 37.47 89 ASN A CA 1
ATOM 763 C C . ASN A 1 89 ? 13.879 30.606 -19.543 1.00 37.47 89 ASN A C 1
ATOM 765 O O . ASN A 1 89 ? 14.201 30.115 -18.440 1.00 37.47 89 ASN A O 1
#

Radius of gyration: 15.21 Å; chains: 1; bounding box: 33×38×36 Å

pLDDT: mean 73.97, std 16.3, range [37.47, 94.0]

Sequence (89 aa):
MRKEEKEVKRLIDKLLPLPVGMEVYVEPDFFQGWLRGEITGRWFSKRWKAWIYRISFTDIPNFFCIRTIKGIKFLEEEDKHEKGREESN

Foldseek 3Di:
DDPVVVVVVVVCLLPPDDDFQAWWWFDDPVDDDTFIWTFNDWDQDPVVSFIWTWTDTPVDPPDIDIDTPVRIHHPPVVVPDPDPPDPDD